Protein AF-A0A2N1PKF9-F1 (afdb_monomer_lite)

Sequence (94 aa):
MLEFIKGDLLKIQTEYIAHGVAEGNQEGLGTGLALKISSKWPEIQTCFKKYARSGKFNGGSIWVSSLNNSGPRVIYLATQPDCNFMIIEEFELI

pLDDT: mean 76.3, std 16.85, range [28.77, 91.56]

Foldseek 3Di:
DDDDDDDDPQPDPDQEDEFEDAAAQPPPLCDDPSVVCCVVCVVQVVVVNVVRNVVPGAAQDWDWGDDDPDGHIYIYHNHHYPDPDIDRPDPPPD

Secondary structure (DSSP, 8-state):
------S-TTTS--SEEEEEEESSS-TT--SHHHHHHHHH-HHHHHHHHHHHTTT---TT-EEEPPPPTTSPEEEEEEEE---SS---------

InterPro domains:
  IPR043472 Macro domain-like [G3DSA:3.40.220.10] (1-89)
  IPR043472 Macro domain-like [SSF52949] (1-81)

Radius of gyration: 13.13 Å; chains: 1; bounding box: 36×24×33 Å

Organism: NCBI:txid2013854

Structure (mmCIF, N/CA/C/O backbone):
data_AF-A0A2N1PKF9-F1
#
_entry.id   AF-A0A2N1PKF9-F1
#
loop_
_atom_site.group_PDB
_atom_site.id
_atom_site.type_symbol
_atom_site.label_atom_id
_atom_site.label_alt_id
_atom_site.label_comp_id
_atom_site.label_asym_id
_atom_site.label_entity_id
_atom_site.label_seq_id
_atom_site.pdbx_PDB_ins_code
_atom_site.Cartn_x
_atom_site.Cartn_y
_atom_site.Cartn_z
_atom_site.occupancy
_atom_site.B_iso_or_equiv
_atom_site.auth_seq_id
_atom_site.auth_comp_id
_atom_site.auth_asym_id
_atom_site.auth_atom_id
_atom_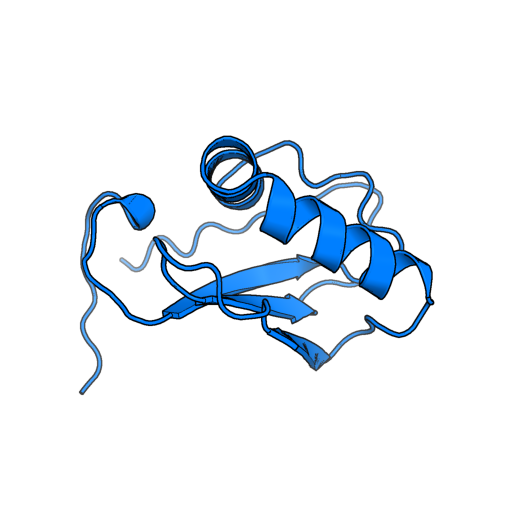site.pdbx_PDB_model_num
ATOM 1 N N . MET A 1 1 ? -17.608 -13.674 2.633 1.00 85.75 1 MET A N 1
ATOM 2 C CA . MET A 1 1 ? -18.669 -12.873 1.989 1.00 85.75 1 MET A CA 1
ATOM 3 C C . MET A 1 1 ? -18.030 -11.576 1.533 1.00 85.75 1 MET A C 1
ATOM 5 O O . MET A 1 1 ? -17.185 -11.076 2.264 1.00 85.75 1 MET A O 1
ATOM 9 N N . LEU A 1 2 ? -18.322 -11.127 0.313 1.00 89.25 2 LEU A N 1
ATOM 10 C CA . LEU A 1 2 ? -17.769 -9.897 -0.257 1.00 89.25 2 LEU A CA 1
ATOM 11 C C . LEU A 1 2 ? -18.834 -8.808 -0.193 1.00 89.25 2 LEU A C 1
ATOM 13 O O . LEU A 1 2 ? -19.989 -9.073 -0.518 1.00 89.25 2 LEU A O 1
ATOM 17 N N . GLU A 1 3 ? -18.428 -7.613 0.218 1.00 90.31 3 GLU A N 1
ATOM 18 C CA . GLU A 1 3 ? -19.299 -6.449 0.336 1.00 90.31 3 GLU A CA 1
ATOM 19 C C . GLU A 1 3 ? -18.650 -5.267 -0.378 1.00 90.31 3 GLU A C 1
ATOM 21 O O . GLU A 1 3 ? -17.463 -4.990 -0.194 1.00 90.31 3 GLU A O 1
ATOM 26 N N . PHE A 1 4 ? -19.440 -4.572 -1.191 1.00 90.88 4 PHE A N 1
ATOM 27 C CA . PHE A 1 4 ? -19.041 -3.326 -1.828 1.00 90.88 4 PHE A CA 1
ATOM 28 C C . PHE A 1 4 ? -19.557 -2.175 -0.978 1.00 90.88 4 PHE A C 1
ATOM 30 O O . PHE A 1 4 ? -20.758 -2.049 -0.745 1.00 90.88 4 PHE A O 1
ATOM 37 N N . ILE A 1 5 ? -18.635 -1.362 -0.473 1.00 89.62 5 ILE A N 1
ATOM 38 C CA . ILE A 1 5 ? -18.939 -0.268 0.446 1.00 89.62 5 ILE A CA 1
ATOM 39 C C . ILE A 1 5 ? -18.405 1.048 -0.110 1.00 89.62 5 ILE A C 1
ATOM 41 O O . ILE A 1 5 ? -17.378 1.082 -0.784 1.00 89.62 5 ILE A O 1
ATOM 45 N N . LYS A 1 6 ? -19.078 2.149 0.227 1.00 90.56 6 LYS A N 1
ATOM 46 C CA . LYS A 1 6 ? -18.643 3.508 -0.104 1.00 90.56 6 LYS A CA 1
ATOM 47 C C . LYS A 1 6 ? -18.245 4.251 1.166 1.00 90.56 6 LYS A C 1
ATOM 49 O O . LYS A 1 6 ? -19.012 4.298 2.124 1.00 90.56 6 LYS A O 1
ATOM 54 N N . GLY A 1 7 ? -17.066 4.867 1.166 1.00 88.50 7 GLY A N 1
ATOM 55 C CA . GLY A 1 7 ? -16.568 5.628 2.309 1.00 88.50 7 GLY A CA 1
ATOM 56 C C . GLY A 1 7 ? -15.060 5.850 2.265 1.00 88.50 7 GLY A C 1
ATOM 57 O O . GLY A 1 7 ? -14.412 5.624 1.249 1.00 88.50 7 GLY A O 1
ATOM 58 N N . ASP A 1 8 ? -14.501 6.302 3.387 1.00 86.69 8 ASP A N 1
ATOM 59 C CA . ASP A 1 8 ? -13.056 6.462 3.547 1.00 86.69 8 ASP A CA 1
ATOM 60 C C . ASP A 1 8 ? -12.439 5.166 4.082 1.00 86.69 8 ASP A C 1
ATOM 62 O O . ASP A 1 8 ? -12.631 4.803 5.247 1.00 86.69 8 ASP A O 1
ATOM 66 N N . LEU A 1 9 ? -11.663 4.497 3.228 1.00 86.38 9 LEU A N 1
ATOM 67 C CA . LEU A 1 9 ? -10.962 3.255 3.548 1.00 86.38 9 LEU A CA 1
ATOM 68 C C . LEU A 1 9 ? -10.045 3.385 4.776 1.00 86.38 9 LEU A C 1
ATOM 70 O O . LEU A 1 9 ? -9.789 2.401 5.459 1.00 86.38 9 LEU A O 1
ATOM 74 N N . LEU A 1 10 ? -9.561 4.585 5.109 1.00 84.81 10 LEU A N 1
ATOM 75 C CA . LEU A 1 10 ? -8.675 4.778 6.260 1.00 84.81 10 LEU A CA 1
ATOM 76 C C . LEU A 1 10 ? -9.415 4.924 7.595 1.00 84.81 10 LEU A C 1
ATOM 78 O O . LEU A 1 10 ? -8.756 5.004 8.638 1.00 84.81 10 LEU A O 1
ATOM 82 N N . LYS A 1 11 ? -10.752 5.008 7.583 1.00 84.75 11 LYS A N 1
ATOM 83 C CA . LYS A 1 11 ? -11.592 5.134 8.788 1.00 84.75 11 LYS A CA 1
ATOM 84 C C . LYS A 1 11 ? -12.224 3.819 9.230 1.00 84.75 11 LYS A C 1
ATOM 86 O O . LYS A 1 11 ? -12.742 3.753 10.342 1.00 84.75 11 LYS A O 1
ATOM 91 N N . ILE A 1 12 ? -12.196 2.792 8.386 1.00 81.62 12 ILE A N 1
ATOM 92 C CA . ILE A 1 12 ? -12.753 1.486 8.727 1.00 81.62 12 ILE A CA 1
ATOM 93 C C . ILE A 1 12 ? -11.859 0.761 9.744 1.00 81.62 12 ILE A C 1
ATOM 95 O O . ILE A 1 12 ? -10.631 0.814 9.672 1.00 81.62 12 ILE A O 1
ATOM 99 N N . GLN A 1 13 ? -12.481 0.091 10.716 1.00 80.38 13 GLN A N 1
ATOM 100 C CA . GLN A 1 13 ? -11.784 -0.820 11.621 1.00 80.38 13 GLN A CA 1
ATOM 101 C C . GLN A 1 13 ? -11.591 -2.155 10.908 1.00 80.38 13 GLN A C 1
ATOM 103 O O . GLN A 1 13 ? -12.478 -3.001 10.876 1.00 80.38 13 GLN A O 1
ATOM 108 N N . THR A 1 14 ? -10.426 -2.314 10.297 1.00 82.94 14 THR A N 1
ATOM 109 C CA . THR A 1 14 ? -10.008 -3.535 9.608 1.00 82.94 14 THR A CA 1
ATOM 110 C C . THR A 1 14 ? -8.593 -3.889 10.044 1.00 82.94 14 THR A C 1
ATOM 112 O O . THR A 1 14 ? -7.794 -3.009 10.361 1.00 82.94 14 THR A O 1
ATOM 115 N N . GLU A 1 15 ? -8.282 -5.183 10.077 1.00 86.00 15 GLU A N 1
ATOM 116 C CA . GLU A 1 15 ? -6.927 -5.658 10.350 1.00 86.00 15 GLU A CA 1
ATOM 117 C C . GLU A 1 15 ? -5.989 -5.415 9.155 1.00 86.00 15 GLU A C 1
ATOM 119 O O . GLU A 1 15 ? -4.792 -5.208 9.355 1.00 86.00 15 GLU A O 1
ATOM 124 N N . TYR A 1 16 ? -6.524 -5.387 7.927 1.00 88.25 16 TYR A N 1
ATOM 125 C CA . TYR A 1 16 ? -5.738 -5.266 6.700 1.00 88.25 16 TYR A CA 1
ATOM 126 C C . TYR A 1 16 ? -6.299 -4.235 5.719 1.00 88.25 16 TYR A C 1
ATOM 128 O O . TYR A 1 16 ? -7.506 -4.133 5.502 1.00 88.25 16 TYR A O 1
ATOM 136 N N . ILE A 1 17 ? -5.396 -3.517 5.059 1.00 89.19 17 ILE A N 1
ATOM 137 C CA . ILE A 1 17 ? -5.696 -2.672 3.902 1.00 89.19 17 ILE A CA 1
ATOM 138 C C . ILE A 1 17 ? -4.825 -3.154 2.749 1.00 89.19 17 ILE A C 1
ATOM 140 O O . ILE A 1 17 ? -3.604 -3.115 2.851 1.00 89.19 17 ILE A O 1
ATOM 144 N N . ALA A 1 18 ? -5.436 -3.598 1.654 1.00 90.00 18 ALA A N 1
ATOM 145 C CA . ALA A 1 18 ? -4.713 -4.007 0.455 1.00 90.00 18 ALA A CA 1
ATOM 146 C C . ALA A 1 18 ? -4.828 -2.943 -0.637 1.00 90.00 18 ALA A C 1
ATOM 148 O O . ALA A 1 18 ? -5.905 -2.385 -0.839 1.00 90.00 18 ALA A O 1
ATOM 149 N N . HIS A 1 19 ? -3.732 -2.678 -1.349 1.00 86.12 19 HIS A N 1
ATOM 150 C CA . HIS A 1 19 ? -3.761 -1.830 -2.536 1.00 86.12 19 HIS A CA 1
ATOM 151 C C . HIS A 1 19 ? -2.717 -2.237 -3.580 1.00 86.12 19 HIS A C 1
ATOM 153 O O . HIS A 1 19 ? -1.668 -2.808 -3.266 1.00 86.12 19 HIS A O 1
ATOM 159 N N . GLY A 1 20 ? -3.031 -1.932 -4.838 1.00 85.81 20 GLY A N 1
ATOM 160 C CA . GLY A 1 20 ? -2.118 -2.095 -5.960 1.00 85.81 20 GLY A CA 1
ATOM 161 C C . GLY A 1 20 ? -1.060 -0.995 -5.994 1.00 85.81 20 GLY A C 1
ATOM 162 O O . GLY A 1 20 ? -1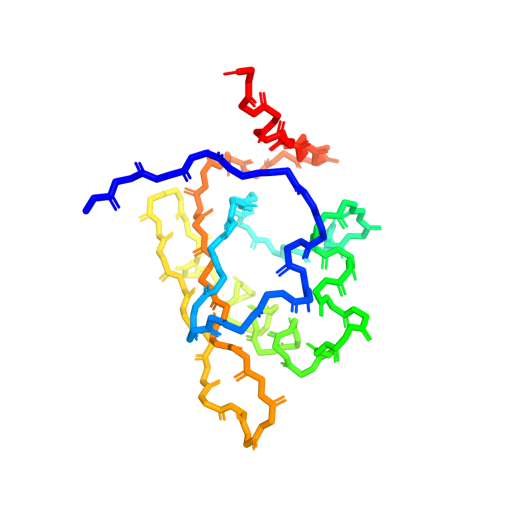.337 0.164 -5.669 1.00 85.81 20 GLY A O 1
ATOM 163 N N . VAL A 1 21 ? 0.152 -1.374 -6.386 1.00 82.69 21 VAL A N 1
ATOM 164 C CA . VAL A 1 21 ? 1.271 -0.476 -6.684 1.00 82.69 21 VAL A CA 1
ATOM 165 C C . VAL A 1 21 ? 2.044 -0.975 -7.907 1.00 82.69 21 VAL A C 1
ATOM 167 O O . VAL A 1 21 ? 1.973 -2.159 -8.260 1.00 82.69 21 VAL A O 1
ATOM 170 N N . ALA A 1 22 ? 2.798 -0.070 -8.535 1.00 79.06 22 ALA A N 1
ATOM 171 C CA . ALA A 1 22 ? 3.795 -0.434 -9.536 1.00 79.06 22 ALA A CA 1
ATOM 172 C C . ALA A 1 22 ? 4.918 -1.276 -8.907 1.00 79.06 22 ALA A C 1
ATOM 174 O O . ALA A 1 22 ? 5.134 -1.212 -7.698 1.00 79.06 22 ALA A O 1
ATOM 175 N N . GLU A 1 23 ? 5.640 -2.059 -9.698 1.00 74.31 23 GLU A N 1
ATOM 176 C CA . GLU A 1 23 ? 6.916 -2.664 -9.292 1.00 74.31 23 GLU A CA 1
ATOM 177 C C . GLU A 1 23 ? 8.069 -1.632 -9.302 1.00 74.31 23 GLU A C 1
ATOM 179 O O . GLU A 1 23 ? 7.860 -0.455 -9.592 1.00 74.31 23 GLU A O 1
ATOM 184 N N . GLY A 1 24 ? 9.289 -2.030 -8.927 1.00 70.56 24 GLY A N 1
ATOM 185 C CA . GLY A 1 24 ? 10.476 -1.161 -9.034 1.00 70.56 24 GLY A CA 1
ATOM 186 C C . GLY A 1 24 ? 10.779 -0.306 -7.795 1.00 70.56 24 GLY A C 1
ATOM 187 O O . GLY A 1 24 ? 10.413 -0.659 -6.676 1.00 70.56 24 GLY A O 1
ATOM 188 N N . ASN A 1 25 ? 11.490 0.817 -7.962 1.00 60.22 25 ASN A N 1
ATOM 189 C CA . ASN A 1 25 ? 12.107 1.569 -6.847 1.00 60.22 25 ASN A CA 1
ATOM 190 C C . ASN A 1 25 ? 11.158 2.483 -6.042 1.00 60.22 25 ASN A C 1
ATOM 192 O O . ASN A 1 25 ? 11.585 3.084 -5.051 1.00 60.22 25 ASN A O 1
ATOM 196 N N . GLN A 1 26 ? 9.875 2.554 -6.420 1.00 64.62 26 GLN A N 1
ATOM 197 C CA . GLN A 1 26 ? 8.794 3.201 -5.655 1.00 64.62 26 GLN A CA 1
ATOM 198 C C . GLN A 1 26 ? 9.084 4.653 -5.234 1.00 64.62 26 GLN A C 1
ATOM 200 O O . GLN A 1 26 ? 8.747 5.083 -4.123 1.00 64.62 26 GLN A O 1
ATOM 205 N N . GLU A 1 27 ? 9.696 5.439 -6.121 1.00 57.28 27 GLU A N 1
ATOM 206 C CA . GLU A 1 27 ? 9.901 6.876 -5.889 1.00 57.28 27 GLU A CA 1
ATOM 207 C C . GLU A 1 27 ? 8.585 7.672 -5.984 1.00 57.28 27 GLU A C 1
ATOM 209 O O . GLU A 1 27 ? 8.448 8.718 -5.354 1.00 57.28 27 GLU A O 1
ATOM 214 N N . GLY A 1 28 ? 7.581 7.120 -6.675 1.00 56.97 28 GLY A N 1
ATOM 215 C CA . GLY A 1 28 ? 6.322 7.781 -7.022 1.00 56.97 28 GLY A CA 1
ATOM 216 C C . GLY A 1 28 ? 5.132 7.579 -6.080 1.00 56.97 28 GLY A C 1
ATOM 217 O O . GLY A 1 28 ? 4.021 7.850 -6.510 1.00 56.97 28 GLY A O 1
ATOM 218 N N . LEU A 1 29 ? 5.296 7.142 -4.822 1.00 62.38 29 LEU A N 1
ATOM 219 C CA . LEU A 1 29 ? 4.187 7.003 -3.844 1.00 62.38 29 LEU A CA 1
ATOM 220 C C . LEU A 1 29 ? 3.616 8.371 -3.382 1.00 62.38 29 LEU A C 1
ATOM 222 O O . LEU A 1 29 ? 3.567 8.659 -2.186 1.00 62.38 29 LEU A O 1
ATOM 226 N N . GLY A 1 30 ? 3.260 9.245 -4.322 1.00 62.72 30 GLY A N 1
ATOM 227 C CA . GLY A 1 30 ? 2.980 10.663 -4.104 1.00 62.72 30 GLY A CA 1
ATOM 228 C C . GLY A 1 30 ? 1.537 11.091 -4.360 1.00 62.72 30 GLY A C 1
ATOM 229 O O . GLY A 1 30 ? 1.228 12.256 -4.144 1.00 62.72 30 GLY A O 1
ATOM 230 N N . THR A 1 31 ? 0.642 10.198 -4.797 1.00 72.00 31 THR A N 1
ATOM 231 C CA . THR A 1 31 ? -0.777 10.529 -5.035 1.00 72.00 31 THR A CA 1
ATOM 232 C C . THR A 1 31 ? -1.726 9.417 -4.553 1.00 72.00 31 THR A C 1
ATOM 234 O O . THR A 1 31 ? -1.286 8.362 -4.087 1.00 72.00 31 THR A O 1
ATOM 237 N N . GLY A 1 32 ? -3.039 9.679 -4.597 1.00 80.94 32 GLY A N 1
ATOM 238 C CA . GLY A 1 32 ? -4.102 8.701 -4.330 1.00 80.94 32 GLY A CA 1
ATOM 239 C C . GLY A 1 32 ? -4.067 8.058 -2.938 1.00 80.94 32 GLY A C 1
ATOM 240 O O . GLY A 1 32 ? -3.669 8.673 -1.943 1.00 80.94 32 GLY A O 1
ATOM 241 N N . LEU A 1 33 ? -4.504 6.797 -2.862 1.00 81.06 33 LEU A N 1
ATOM 242 C CA . LEU A 1 33 ? -4.530 6.017 -1.621 1.00 81.06 33 LEU A CA 1
ATOM 243 C C . LEU A 1 33 ? -3.127 5.826 -1.020 1.00 81.06 33 LEU A C 1
ATOM 245 O O . LEU A 1 33 ? -2.974 5.893 0.199 1.00 81.06 33 LEU A O 1
ATOM 249 N N . ALA A 1 34 ? -2.100 5.670 -1.860 1.00 79.62 34 ALA A N 1
ATOM 250 C CA . ALA A 1 34 ? -0.714 5.536 -1.420 1.00 79.62 34 ALA A CA 1
ATOM 251 C C . ALA A 1 34 ? -0.235 6.767 -0.632 1.00 79.62 34 ALA A C 1
ATOM 253 O O . ALA A 1 34 ? 0.354 6.618 0.444 1.00 79.62 34 ALA A O 1
ATOM 254 N N . LEU A 1 35 ? -0.548 7.979 -1.112 1.00 83.31 35 LEU A N 1
ATOM 255 C CA . LEU A 1 35 ? -0.243 9.217 -0.392 1.00 83.31 35 LEU A CA 1
ATOM 256 C C . LEU A 1 35 ? -0.964 9.261 0.959 1.00 83.31 35 LEU A C 1
ATOM 258 O O . LEU A 1 35 ? -0.337 9.549 1.980 1.00 83.31 35 LEU A O 1
ATOM 262 N N . LYS A 1 36 ? -2.261 8.933 0.991 1.00 86.50 36 LYS A N 1
ATOM 263 C CA . LYS A 1 36 ? -3.052 8.950 2.232 1.00 86.50 36 LYS A CA 1
ATOM 264 C C . LYS A 1 36 ? -2.517 7.946 3.267 1.00 86.50 36 LYS A C 1
ATOM 266 O O . LYS A 1 36 ? -2.381 8.304 4.435 1.00 86.50 36 LYS A O 1
ATOM 271 N N . ILE A 1 37 ? -2.146 6.732 2.841 1.00 83.94 37 ILE A N 1
ATOM 272 C CA . ILE A 1 37 ? -1.507 5.714 3.696 1.00 83.94 37 ILE A CA 1
ATOM 273 C C . ILE A 1 37 ? -0.172 6.234 4.233 1.00 83.94 37 ILE A C 1
ATOM 275 O O . ILE A 1 37 ? 0.052 6.196 5.439 1.00 83.94 37 ILE A O 1
ATOM 279 N N . SER A 1 38 ? 0.689 6.778 3.368 1.00 82.81 38 SER A N 1
ATOM 280 C CA . SER A 1 38 ? 1.993 7.302 3.792 1.00 82.81 38 SER A CA 1
ATOM 281 C C . SER A 1 38 ? 1.906 8.504 4.732 1.00 82.81 38 SER A C 1
ATOM 283 O O . SER A 1 38 ? 2.744 8.654 5.613 1.00 82.81 38 SER A O 1
ATOM 285 N N . SER A 1 39 ? 0.869 9.331 4.586 1.00 85.25 39 SER A N 1
ATOM 286 C CA . SER A 1 39 ? 0.633 10.477 5.469 1.00 85.25 39 SER A CA 1
ATOM 287 C C . SER A 1 39 ? 0.190 10.030 6.864 1.00 85.25 39 SER A C 1
ATOM 289 O O . SER A 1 39 ? 0.516 10.683 7.851 1.00 85.25 39 SER A O 1
ATOM 291 N N . LYS A 1 40 ? -0.564 8.924 6.950 1.00 86.38 40 LYS A N 1
ATOM 292 C CA . LYS A 1 40 ? -1.107 8.399 8.211 1.00 86.38 40 LYS A CA 1
ATOM 293 C C . LYS A 1 40 ? -0.138 7.458 8.938 1.00 86.38 40 LYS A C 1
ATOM 295 O O . LYS A 1 40 ? -0.089 7.493 10.163 1.00 86.38 40 LYS A O 1
ATOM 300 N N . TRP A 1 41 ? 0.625 6.656 8.194 1.00 85.88 41 TRP A N 1
ATOM 301 C CA . TRP A 1 41 ? 1.595 5.676 8.703 1.00 85.88 41 TRP A CA 1
ATOM 302 C C . TRP A 1 41 ? 2.921 5.767 7.919 1.00 85.88 41 TRP A C 1
ATOM 304 O O . TRP A 1 41 ? 3.234 4.893 7.099 1.00 85.88 41 TRP A O 1
ATOM 314 N N . PRO A 1 42 ? 3.707 6.842 8.112 1.00 85.50 42 PRO A N 1
ATOM 315 C CA . PRO A 1 42 ? 4.936 7.098 7.349 1.00 85.50 42 PRO A CA 1
ATOM 316 C C . PRO A 1 42 ? 5.996 5.994 7.490 1.00 85.50 42 PRO A C 1
ATOM 318 O O . PRO A 1 42 ? 6.788 5.736 6.574 1.00 85.50 42 PRO A O 1
ATOM 321 N N . GLU A 1 43 ? 6.006 5.292 8.618 1.00 86.94 43 GLU A N 1
ATOM 322 C CA . GLU A 1 43 ? 6.892 4.167 8.885 1.00 86.94 43 GLU A CA 1
ATOM 323 C C . GLU A 1 43 ? 6.628 2.976 7.949 1.00 86.94 43 GLU A C 1
ATOM 325 O O . GLU A 1 43 ? 7.577 2.330 7.499 1.00 86.94 43 GLU A O 1
ATOM 330 N N . ILE A 1 44 ? 5.365 2.733 7.565 1.00 86.06 44 ILE A N 1
ATOM 331 C CA . ILE A 1 44 ? 4.996 1.669 6.619 1.00 86.06 44 ILE A CA 1
ATOM 332 C C . ILE A 1 44 ? 5.620 1.959 5.256 1.00 86.06 44 ILE A C 1
ATOM 334 O O . ILE A 1 44 ? 6.275 1.093 4.672 1.00 86.06 44 ILE A O 1
ATOM 338 N N . GLN A 1 45 ? 5.482 3.200 4.783 1.00 84.00 45 GLN A N 1
ATOM 339 C CA . GLN A 1 45 ? 6.047 3.625 3.505 1.00 84.00 45 GLN A CA 1
ATOM 340 C C . GLN A 1 45 ? 7.577 3.516 3.504 1.00 84.00 45 GLN A C 1
ATOM 342 O O . GLN A 1 45 ? 8.174 3.096 2.514 1.00 84.00 45 GLN A O 1
ATOM 347 N N . THR A 1 46 ? 8.220 3.871 4.617 1.00 85.44 46 THR A N 1
ATOM 348 C CA . THR A 1 46 ? 9.680 3.794 4.760 1.00 85.44 46 THR A CA 1
ATOM 349 C C . THR A 1 46 ? 10.171 2.348 4.673 1.00 85.44 46 THR A C 1
ATOM 351 O O . THR A 1 46 ? 11.108 2.054 3.923 1.00 85.44 46 THR A O 1
ATOM 354 N N . CYS A 1 47 ? 9.513 1.430 5.385 1.00 88.50 47 CYS A N 1
ATOM 355 C CA . CYS A 1 47 ? 9.816 0.001 5.337 1.00 88.50 47 CYS A CA 1
ATOM 356 C C . CYS A 1 47 ? 9.597 -0.584 3.939 1.00 88.50 47 CYS A C 1
ATOM 358 O O . CYS A 1 47 ? 10.467 -1.297 3.431 1.00 88.50 47 CYS A O 1
ATOM 360 N N . PHE A 1 48 ? 8.484 -0.234 3.291 1.00 87.25 48 PHE A N 1
ATOM 361 C CA . PHE A 1 48 ? 8.191 -0.687 1.937 1.00 87.25 48 PHE A CA 1
ATOM 362 C C . PHE A 1 48 ? 9.223 -0.174 0.926 1.00 87.25 48 PHE A C 1
ATOM 364 O O . PHE A 1 48 ? 9.791 -0.973 0.189 1.00 87.25 48 PHE A O 1
ATOM 371 N N . LYS A 1 49 ? 9.566 1.123 0.937 1.00 85.50 49 LYS A N 1
ATOM 372 C CA . LYS A 1 49 ? 10.603 1.690 0.050 1.00 85.50 49 LYS A CA 1
ATOM 373 C C . LYS A 1 49 ? 11.954 1.001 0.236 1.00 85.50 49 LYS A C 1
ATOM 375 O O . LYS A 1 49 ? 12.643 0.725 -0.743 1.00 85.50 49 LYS A O 1
ATOM 380 N N . LYS A 1 50 ? 12.339 0.690 1.479 1.00 87.75 50 LYS A N 1
ATOM 381 C CA . LYS A 1 50 ? 13.569 -0.066 1.765 1.00 87.75 50 LYS A CA 1
ATOM 382 C C . LYS A 1 50 ? 13.520 -1.475 1.165 1.00 87.75 50 LYS A C 1
ATOM 384 O O . LYS A 1 50 ? 14.521 -1.927 0.617 1.00 87.75 50 LYS A O 1
ATOM 389 N N . TYR A 1 51 ? 12.375 -2.152 1.255 1.00 87.88 51 TYR A N 1
ATOM 390 C CA . TYR A 1 51 ? 12.174 -3.462 0.638 1.00 87.88 51 TYR A CA 1
ATOM 391 C C . TYR A 1 51 ? 12.198 -3.383 -0.895 1.00 87.88 51 TYR A C 1
ATOM 393 O O . TYR A 1 51 ? 12.940 -4.128 -1.529 1.00 87.88 51 TYR A O 1
ATOM 401 N N . ALA A 1 52 ? 11.456 -2.453 -1.492 1.00 85.19 52 ALA A N 1
ATOM 402 C CA . ALA A 1 52 ? 11.355 -2.288 -2.939 1.00 85.19 52 ALA A CA 1
ATOM 403 C C . ALA A 1 52 ? 12.721 -1.992 -3.584 1.00 85.19 52 ALA A C 1
ATOM 405 O O . ALA A 1 52 ? 13.114 -2.660 -4.537 1.00 85.19 52 ALA A O 1
ATOM 406 N N . ARG A 1 53 ? 13.524 -1.114 -2.962 1.00 85.06 53 ARG A N 1
ATOM 407 C CA . ARG A 1 53 ? 14.910 -0.812 -3.377 1.00 85.06 53 ARG A CA 1
ATOM 408 C C . ARG A 1 53 ? 15.866 -2.004 -3.324 1.00 85.06 53 ARG A C 1
ATOM 410 O O . ARG A 1 53 ? 16.956 -1.925 -3.878 1.00 85.06 53 ARG A O 1
ATOM 417 N N . SER A 1 54 ? 15.492 -3.103 -2.666 1.00 86.88 54 SER A N 1
ATOM 418 C CA . SER A 1 54 ? 16.274 -4.344 -2.720 1.00 86.88 54 SER A CA 1
ATOM 419 C C . SER A 1 54 ? 16.091 -5.123 -4.031 1.00 86.88 54 SER A C 1
ATOM 421 O O . SER A 1 54 ? 16.729 -6.159 -4.199 1.00 86.88 54 SER A O 1
ATOM 423 N N . GLY A 1 55 ? 15.231 -4.650 -4.945 1.00 82.50 55 GLY A N 1
ATOM 424 C CA . GLY A 1 55 ? 14.964 -5.291 -6.237 1.00 82.50 55 GLY A CA 1
ATOM 425 C C . GLY A 1 55 ? 14.125 -6.568 -6.134 1.00 82.50 55 GLY A C 1
ATOM 426 O O . GLY A 1 55 ? 14.161 -7.397 -7.036 1.00 82.50 55 GLY A O 1
ATOM 427 N N . LYS A 1 56 ? 13.418 -6.755 -5.011 1.00 84.44 56 LYS A N 1
ATOM 428 C CA . LYS A 1 56 ? 12.615 -7.955 -4.702 1.00 84.44 56 LYS A CA 1
ATOM 429 C C . LYS A 1 56 ? 11.108 -7.757 -4.870 1.00 84.44 56 LYS A C 1
ATOM 431 O O . LYS A 1 56 ? 10.334 -8.637 -4.497 1.00 84.44 56 LYS A O 1
ATOM 436 N N . PHE A 1 57 ? 10.681 -6.578 -5.311 1.00 86.81 57 PHE A N 1
ATOM 437 C CA . PHE A 1 57 ? 9.273 -6.256 -5.497 1.00 86.81 57 PHE A CA 1
ATOM 438 C C . PHE A 1 57 ? 8.971 -6.128 -6.991 1.00 86.81 57 PHE A C 1
ATOM 440 O O . PHE A 1 57 ? 9.184 -5.074 -7.588 1.00 86.81 57 PHE A O 1
ATOM 447 N N . ASN A 1 58 ? 8.515 -7.240 -7.568 1.00 84.69 58 ASN A N 1
ATOM 448 C CA . ASN A 1 58 ? 8.356 -7.470 -9.007 1.00 84.69 58 ASN A CA 1
ATOM 449 C C . ASN A 1 58 ? 6.901 -7.880 -9.291 1.00 84.69 58 ASN A C 1
ATOM 451 O O . ASN A 1 58 ? 6.194 -8.263 -8.359 1.00 84.69 58 ASN A O 1
ATOM 455 N N . GLY A 1 59 ? 6.453 -7.883 -10.544 1.00 85.00 59 GLY A N 1
ATOM 456 C CA . GLY A 1 59 ? 5.093 -8.266 -10.934 1.00 85.00 59 GLY A CA 1
ATOM 457 C C . GLY A 1 59 ? 4.609 -9.560 -10.265 1.00 85.00 59 GLY A C 1
ATOM 458 O O . GLY A 1 59 ? 5.296 -10.581 -10.284 1.00 85.00 59 GLY A O 1
ATOM 459 N N . GLY A 1 60 ? 3.438 -9.501 -9.622 1.00 83.62 60 GLY A N 1
ATOM 460 C CA . GLY A 1 60 ? 2.868 -10.610 -8.844 1.00 83.62 60 GLY A CA 1
ATOM 461 C C . GLY A 1 60 ? 3.399 -10.750 -7.410 1.00 83.62 60 GLY A C 1
ATOM 462 O O . GLY A 1 60 ? 2.922 -11.603 -6.663 1.00 83.62 60 GLY A O 1
ATOM 463 N N . SER A 1 61 ? 4.353 -9.914 -6.992 1.00 88.69 61 SER A N 1
ATOM 464 C CA . SER A 1 61 ? 4.844 -9.884 -5.612 1.00 88.69 61 SER A CA 1
ATOM 465 C C . SER A 1 61 ? 3.820 -9.286 -4.656 1.00 88.69 61 SER A C 1
ATOM 467 O O . SER A 1 61 ? 3.067 -8.369 -4.991 1.00 88.69 61 SER A O 1
ATOM 469 N N . ILE A 1 62 ? 3.870 -9.768 -3.418 1.00 91.06 62 ILE A N 1
ATOM 470 C CA . ILE A 1 62 ? 3.107 -9.237 -2.296 1.00 91.06 62 ILE A CA 1
ATOM 471 C C . ILE A 1 62 ? 4.095 -8.824 -1.212 1.00 91.06 62 ILE A C 1
ATOM 473 O O . ILE A 1 62 ? 4.992 -9.590 -0.860 1.00 91.06 62 ILE A O 1
ATOM 477 N N . TRP A 1 63 ? 3.917 -7.628 -0.661 1.00 90.75 63 TRP A N 1
ATOM 478 C CA . TRP A 1 63 ? 4.625 -7.199 0.540 1.00 90.75 63 TRP A CA 1
ATOM 479 C C . TRP A 1 63 ? 3.623 -6.815 1.625 1.00 90.75 63 TRP A C 1
ATOM 481 O O . TRP A 1 63 ? 2.662 -6.096 1.363 1.00 90.75 63 TRP A O 1
ATOM 491 N N . VAL A 1 64 ? 3.844 -7.301 2.846 1.00 91.56 64 VAL A N 1
ATOM 492 C CA . VAL A 1 64 ? 2.978 -7.036 4.000 1.00 91.56 64 VAL A CA 1
ATOM 493 C C . VAL A 1 64 ? 3.774 -6.252 5.030 1.00 91.56 64 VAL A C 1
ATOM 495 O O . VAL A 1 64 ? 4.884 -6.647 5.393 1.00 91.56 64 VAL A O 1
ATOM 498 N N . SER A 1 65 ? 3.209 -5.148 5.513 1.00 88.06 65 SER A N 1
ATOM 499 C CA . SER A 1 65 ? 3.849 -4.349 6.550 1.00 88.06 65 SER A CA 1
ATOM 500 C C . SER A 1 65 ? 3.977 -5.127 7.861 1.00 88.06 65 SER A C 1
ATOM 502 O O . SER A 1 65 ? 3.074 -5.866 8.263 1.00 88.06 65 SER A O 1
ATOM 504 N N . SER A 1 66 ? 5.084 -4.917 8.572 1.00 81.06 66 SER A N 1
ATOM 505 C CA . SER A 1 66 ? 5.247 -5.396 9.947 1.00 81.06 66 SER A CA 1
ATOM 506 C C . SER A 1 66 ? 4.188 -4.786 10.875 1.00 81.06 66 SER A C 1
ATOM 508 O O . SER A 1 66 ? 3.642 -3.722 10.576 1.00 81.06 66 SER A O 1
ATOM 510 N N . LEU A 1 67 ? 3.895 -5.447 12.003 1.00 63.78 67 LEU A N 1
ATOM 511 C CA . LEU A 1 67 ? 2.975 -4.902 13.005 1.00 63.78 67 LEU A CA 1
ATOM 512 C C . LEU A 1 67 ? 3.468 -3.537 13.498 1.00 63.78 67 LEU A C 1
ATOM 514 O O . LEU A 1 67 ? 4.566 -3.442 14.043 1.00 63.78 67 LEU A O 1
ATOM 518 N N . ASN A 1 68 ? 2.607 -2.528 13.390 1.00 60.16 68 ASN A N 1
ATOM 519 C CA . ASN A 1 68 ? 2.708 -1.315 14.188 1.00 60.16 68 ASN A CA 1
ATOM 520 C C . ASN A 1 68 ? 1.647 -1.377 15.287 1.00 60.16 68 ASN A C 1
ATOM 522 O O . ASN A 1 68 ? 0.527 -1.824 15.052 1.00 60.16 68 ASN A O 1
ATOM 526 N N . ASN A 1 69 ? 1.980 -0.901 16.486 1.00 57.69 69 ASN A N 1
ATOM 527 C CA . ASN A 1 69 ? 1.134 -1.017 17.680 1.00 57.69 69 ASN A CA 1
ATOM 528 C C . ASN A 1 69 ? -0.187 -0.206 17.629 1.00 57.69 69 ASN A C 1
ATOM 530 O O . ASN A 1 69 ? -0.894 -0.168 18.631 1.00 57.69 69 ASN A O 1
ATOM 534 N N . SER A 1 70 ? -0.529 0.466 16.517 1.00 67.62 70 SER A N 1
ATOM 535 C CA . SER A 1 70 ? -1.684 1.386 16.447 1.00 67.62 70 SER A CA 1
ATOM 536 C C . SER A 1 70 ? -2.316 1.542 15.044 1.00 67.62 70 SER A C 1
ATOM 538 O O . SER A 1 70 ? -2.808 2.613 14.685 1.00 67.62 70 SER A O 1
ATOM 540 N N . GLY A 1 71 ? -2.300 0.506 14.195 1.00 73.06 71 GLY A N 1
ATOM 541 C CA . GLY A 1 71 ? -2.894 0.605 12.854 1.00 73.06 71 GLY A CA 1
ATOM 542 C C . GLY A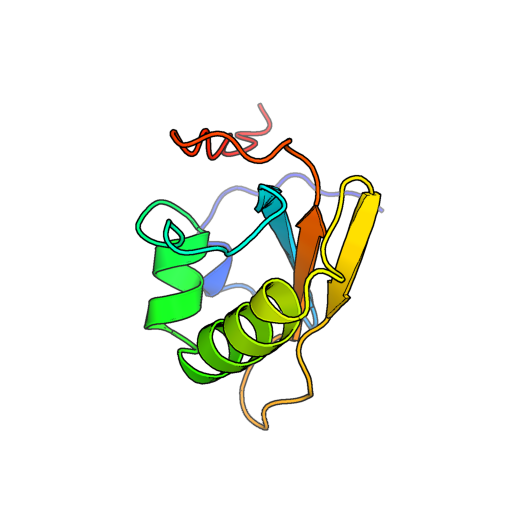 1 71 ? -3.088 -0.730 12.127 1.00 73.06 71 GLY A C 1
ATOM 543 O O . GLY A 1 71 ? -2.583 -1.754 12.587 1.00 73.06 71 GLY A O 1
ATOM 544 N N . PRO A 1 72 ? -3.823 -0.728 10.999 1.00 83.50 72 PRO A N 1
ATOM 545 C CA . PRO A 1 72 ? -3.980 -1.895 10.141 1.00 83.50 72 PRO A CA 1
ATOM 546 C C . PRO A 1 72 ? -2.644 -2.283 9.505 1.00 83.50 72 PRO A C 1
ATOM 548 O O . PRO A 1 72 ? -1.763 -1.446 9.291 1.00 83.50 72 PRO A O 1
ATOM 551 N N . ARG A 1 73 ? -2.513 -3.555 9.132 1.00 88.56 73 ARG A N 1
ATOM 552 C CA . ARG A 1 73 ? -1.427 -4.016 8.267 1.00 88.56 73 ARG A CA 1
ATOM 553 C C . ARG A 1 73 ? -1.735 -3.621 6.829 1.00 88.56 73 ARG A C 1
ATOM 555 O O . ARG A 1 73 ? -2.842 -3.839 6.341 1.00 88.56 73 ARG A O 1
ATOM 562 N N . VAL A 1 74 ? -0.756 -3.065 6.132 1.00 89.44 74 VAL A N 1
ATOM 563 C CA . VAL A 1 74 ? -0.914 -2.689 4.725 1.00 89.44 74 VAL A CA 1
ATOM 564 C C . VAL A 1 74 ? -0.292 -3.764 3.842 1.00 89.44 74 VAL A C 1
ATOM 566 O O . VAL A 1 74 ? 0.837 -4.199 4.079 1.00 89.44 74 VAL A O 1
ATOM 569 N N . ILE A 1 75 ? -1.041 -4.194 2.831 1.00 91.00 75 ILE A N 1
ATOM 570 C CA . ILE A 1 75 ? -0.642 -5.172 1.822 1.00 91.00 75 ILE A CA 1
ATOM 571 C C . ILE A 1 75 ? -0.440 -4.436 0.496 1.00 91.00 75 ILE A C 1
ATOM 573 O O . ILE A 1 75 ? -1.372 -3.839 -0.042 1.00 91.00 75 ILE A O 1
ATOM 577 N N . TYR A 1 76 ? 0.776 -4.512 -0.030 1.00 89.62 76 TYR A N 1
ATOM 578 C CA . TYR A 1 76 ? 1.172 -3.952 -1.317 1.00 89.62 76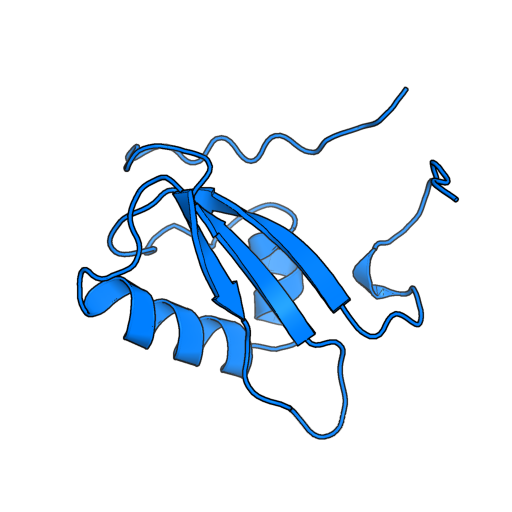 TYR A CA 1
ATOM 579 C C . TYR A 1 76 ? 1.195 -5.070 -2.356 1.00 89.62 76 TYR A C 1
ATOM 581 O O . TYR A 1 76 ? 1.930 -6.047 -2.196 1.00 89.62 76 TYR A O 1
ATOM 589 N N . LEU A 1 77 ? 0.396 -4.922 -3.412 1.00 89.56 77 LEU A N 1
ATOM 590 C CA . LEU A 1 77 ? 0.301 -5.871 -4.520 1.00 89.56 77 LEU A CA 1
ATOM 591 C C . LEU A 1 77 ? 0.980 -5.278 -5.759 1.00 89.56 77 LEU A C 1
ATOM 593 O O . LEU A 1 77 ? 0.549 -4.236 -6.257 1.00 89.56 77 LEU A O 1
ATOM 597 N N . ALA A 1 78 ? 2.021 -5.937 -6.269 1.00 87.75 78 ALA A N 1
ATOM 598 C CA . ALA A 1 78 ? 2.681 -5.539 -7.511 1.00 87.75 78 ALA A CA 1
ATOM 599 C C . ALA A 1 78 ? 1.775 -5.884 -8.700 1.00 87.75 78 ALA A C 1
ATOM 601 O O . ALA A 1 78 ? 1.763 -7.016 -9.190 1.00 87.75 78 ALA A O 1
ATOM 602 N N . THR A 1 79 ? 0.975 -4.908 -9.119 1.00 79.50 79 THR A N 1
ATOM 603 C CA . THR A 1 79 ? -0.091 -5.083 -10.124 1.00 79.50 79 THR A CA 1
ATOM 604 C C . THR A 1 79 ? 0.223 -4.385 -11.439 1.00 79.50 79 THR A C 1
ATOM 606 O O . THR A 1 79 ? -0.419 -4.672 -12.445 1.00 79.50 79 THR A O 1
ATOM 609 N N . GLN A 1 80 ? 1.218 -3.496 -11.446 1.00 74.12 80 GLN A N 1
ATOM 610 C CA . GLN A 1 80 ? 1.600 -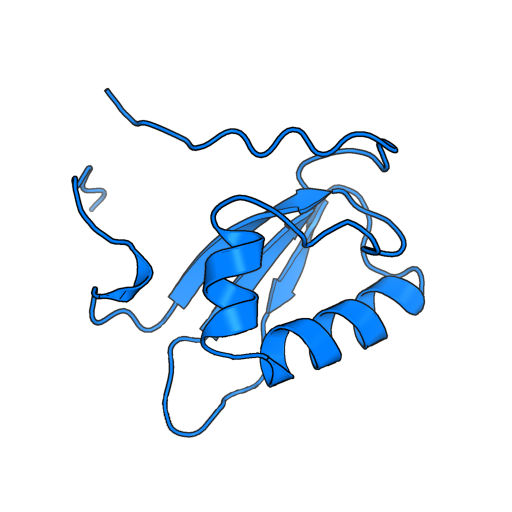2.711 -12.614 1.00 74.12 80 GLN A CA 1
ATOM 611 C C . GLN A 1 80 ? 3.113 -2.804 -12.853 1.00 74.12 80 GLN A C 1
ATOM 613 O O . GLN A 1 80 ? 3.871 -2.801 -11.879 1.00 74.12 80 GLN A O 1
ATOM 618 N N . PRO A 1 81 ? 3.562 -2.883 -14.118 1.00 70.12 81 PRO A N 1
ATOM 619 C CA . PRO A 1 81 ? 4.981 -2.799 -14.453 1.00 70.12 81 PRO A CA 1
ATOM 620 C C . PRO A 1 81 ? 5.556 -1.426 -14.073 1.00 70.12 81 PRO A C 1
ATOM 622 O O . PRO A 1 81 ? 4.792 -0.473 -13.905 1.00 70.12 81 PRO A O 1
ATOM 625 N N . ASP A 1 82 ? 6.885 -1.319 -13.938 1.00 63.59 82 ASP A N 1
ATOM 626 C CA . ASP A 1 82 ? 7.571 -0.063 -13.587 1.00 63.59 82 ASP A CA 1
ATOM 627 C C . ASP A 1 82 ? 7.339 0.974 -14.696 1.00 63.59 82 ASP A C 1
ATOM 629 O O . ASP A 1 82 ? 8.022 1.025 -15.721 1.00 63.59 82 ASP A O 1
ATOM 633 N N . CYS A 1 83 ? 6.277 1.753 -14.533 1.00 49.06 83 CYS A N 1
ATOM 634 C CA . CYS A 1 83 ? 5.936 2.860 -15.395 1.00 49.06 83 CYS A CA 1
ATOM 635 C C . CYS A 1 83 ? 6.278 4.142 -14.647 1.00 49.06 83 CYS A C 1
ATOM 637 O O . CYS A 1 83 ? 5.739 4.425 -13.580 1.00 49.06 83 CYS A O 1
ATOM 639 N N . ASN A 1 84 ? 7.104 4.978 -15.278 1.00 44.31 84 ASN A N 1
ATOM 640 C CA . ASN A 1 84 ? 7.449 6.338 -14.847 1.00 44.31 84 ASN A CA 1
ATOM 641 C C . ASN A 1 84 ? 6.224 7.286 -14.721 1.00 44.31 84 ASN A C 1
ATOM 643 O O . ASN A 1 84 ? 6.377 8.477 -14.467 1.00 44.31 84 ASN A O 1
ATOM 647 N N . PHE A 1 85 ? 5.009 6.763 -14.916 1.00 36.41 85 PHE A N 1
ATOM 648 C CA . PHE A 1 85 ? 3.721 7.392 -14.672 1.00 36.41 85 PHE A CA 1
ATOM 649 C C . PHE A 1 85 ? 2.828 6.408 -13.913 1.00 36.41 85 PHE A C 1
ATOM 651 O O . PHE A 1 85 ? 2.466 5.345 -14.411 1.00 36.41 85 PHE A O 1
ATOM 658 N N . MET A 1 86 ? 2.484 6.783 -12.688 1.00 40.62 86 MET A N 1
ATOM 659 C CA . MET A 1 86 ? 1.645 6.002 -11.794 1.00 40.62 86 MET A CA 1
ATOM 660 C C . MET A 1 86 ? 0.173 6.136 -12.214 1.00 40.62 86 MET A C 1
ATOM 662 O O . MET A 1 86 ? -0.414 7.207 -12.058 1.00 40.62 86 MET A O 1
ATOM 666 N N . ILE A 1 87 ? -0.435 5.060 -12.720 1.00 35.00 87 ILE A N 1
ATOM 667 C CA . ILE A 1 87 ? -1.894 4.959 -12.853 1.00 35.00 87 ILE A CA 1
ATOM 668 C C . ILE A 1 87 ? -2.409 4.300 -11.574 1.00 35.00 87 ILE A C 1
ATOM 670 O O . ILE A 1 87 ? -2.446 3.082 -11.468 1.00 35.00 87 ILE A O 1
ATOM 674 N N . ILE A 1 88 ? -2.787 5.090 -10.569 1.00 47.34 88 ILE A N 1
ATOM 675 C CA . ILE A 1 88 ? -3.582 4.552 -9.459 1.00 47.34 88 ILE A CA 1
ATOM 676 C C . ILE A 1 88 ? -5.009 4.433 -9.987 1.00 47.34 88 ILE A C 1
ATOM 678 O O . ILE A 1 88 ? -5.740 5.420 -9.988 1.00 47.34 88 ILE A O 1
ATOM 682 N N . GLU A 1 89 ? -5.399 3.254 -10.468 1.00 39.47 89 GLU A N 1
ATOM 683 C CA . GLU A 1 89 ? -6.820 2.973 -10.658 1.00 39.47 89 GLU A CA 1
ATOM 684 C C . GLU A 1 89 ? -7.445 2.830 -9.270 1.00 39.47 89 GLU A C 1
ATOM 686 O O . GLU A 1 89 ? -7.236 1.845 -8.556 1.00 39.47 89 GLU A O 1
ATOM 691 N N . GLU A 1 90 ? -8.167 3.869 -8.848 1.00 39.94 90 GLU A N 1
ATOM 692 C CA . GLU A 1 90 ? -9.189 3.700 -7.829 1.00 39.94 90 GLU A CA 1
ATOM 693 C C . GLU A 1 90 ? -10.206 2.713 -8.409 1.00 39.94 90 GLU A C 1
ATOM 695 O O . GLU A 1 90 ? -10.888 3.022 -9.382 1.00 39.94 90 GLU A O 1
ATOM 700 N N . PHE A 1 91 ? -10.299 1.509 -7.840 1.00 36.03 91 PHE A N 1
ATOM 701 C CA . PHE A 1 91 ? -11.474 0.672 -8.056 1.00 36.03 91 PHE A CA 1
ATOM 702 C C . PHE A 1 91 ? -12.662 1.372 -7.379 1.00 36.03 91 PHE A C 1
ATOM 704 O O . PHE 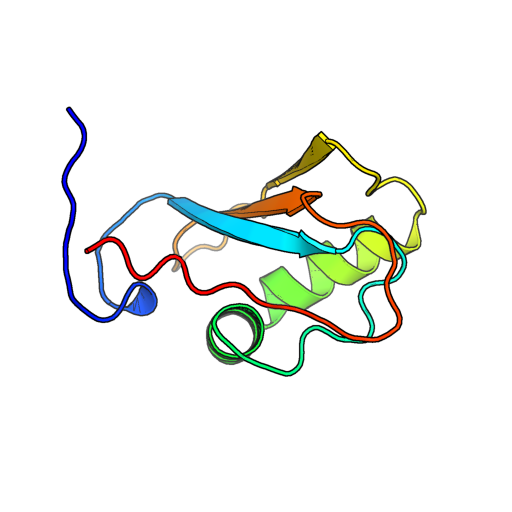A 1 91 ? -13.027 1.056 -6.246 1.00 36.03 91 PHE A O 1
ATOM 711 N N . GLU A 1 92 ? -13.253 2.353 -8.066 1.00 30.98 92 GLU A N 1
ATOM 712 C CA . GLU A 1 92 ? -14.654 2.703 -7.873 1.00 30.98 92 GLU A CA 1
ATOM 713 C C . GLU A 1 92 ? -15.471 1.515 -8.382 1.00 30.98 92 GLU A C 1
ATOM 715 O O . GLU A 1 92 ? -15.753 1.361 -9.569 1.00 30.98 92 GLU A O 1
ATOM 720 N N . LEU A 1 93 ? -15.785 0.611 -7.460 1.00 28.77 93 LEU A N 1
ATOM 721 C CA . LEU A 1 93 ? -16.786 -0.415 -7.687 1.00 28.77 93 LEU A CA 1
ATOM 722 C C . LEU A 1 93 ? -18.156 0.266 -7.755 1.00 28.77 93 LEU A C 1
ATOM 724 O O . LEU A 1 93 ? -18.639 0.799 -6.754 1.00 28.77 93 LEU A O 1
ATOM 728 N N . ILE A 1 94 ? -18.707 0.289 -8.973 1.00 38.41 94 ILE A N 1
ATOM 729 C CA . ILE A 1 94 ? -20.111 0.593 -9.287 1.00 38.41 94 ILE A CA 1
ATOM 730 C C . ILE A 1 94 ? -21.011 -0.433 -8.595 1.00 38.41 94 ILE A C 1
ATOM 732 O O . ILE A 1 94 ? -20.658 -1.635 -8.635 1.00 38.41 94 ILE A O 1
#